Protein AF-A0A4C1ZPF0-F1 (afdb_monomer)

Sequence (112 aa):
MRLGPTSDDRPRDKNHHQLEKVSIALEEIDTPALNKIPNDIESTNDIDNAIGTLTSHITKVVKNCSRKVPVNSDHPKLPASVRKLMRAMQPYAAQAISTPANRSHARASNVK

Solvent-accessible surface area (backbone atoms only — not comparable to full-atom values): 7189 Å² total; per-residue (Å²): 136,83,85,71,83,81,74,79,81,64,79,73,59,68,62,60,63,51,51,51,51,43,50,54,54,48,65,77,62,66,59,80,65,64,72,72,45,70,95,70,78,90,47,72,66,47,50,54,52,37,51,53,49,52,51,54,50,50,52,50,50,50,63,71,63,60,72,90,73,63,94,72,64,81,64,78,76,70,54,70,67,58,52,50,48,52,63,66,44,47,62,56,52,53,51,72,68,59,43,81,79,52,56,57,59,66,58,65,75,72,74,128

Nearest PDB structures (foldseek):
  8t1l-assembly1_H  TM=2.541E-01  e=9.219E+00  Mus musculus

Foldseek 3Di:
DDDDDPPPVPPPPPVVVLVVQLVVQCVVLPPDQLVPQDPDDDDPVSVVVNCVSVVVSVVSNCVSNPDDDPPDDPPPDPPPVVVVVVVVCVVVVVVVCPDVVVVVVVVVVPDD

pLDDT: mean 73.46, std 15.22, range [42.09, 96.88]

Mean predicted aligned error: 17.71 Å

Radius of gyration: 27.35 Å; Cα contacts (8 Å, |Δi|>4): 25; chains: 1; bounding box: 56×68×58 Å

Structure (mmCIF, N/CA/C/O backbone):
data_AF-A0A4C1ZPF0-F1
#
_entry.id   AF-A0A4C1ZPF0-F1
#
loop_
_atom_site.group_PDB
_atom_site.id
_atom_site.type_symbol
_atom_site.label_atom_id
_atom_site.label_alt_id
_atom_site.label_comp_id
_atom_site.label_asym_id
_atom_site.label_entity_id
_atom_site.label_seq_id
_atom_site.pdbx_PDB_ins_code
_atom_site.Cartn_x
_atom_site.Cartn_y
_atom_site.Cartn_z
_atom_site.occupancy
_atom_site.B_iso_or_equiv
_atom_site.auth_seq_id
_atom_site.auth_comp_id
_atom_site.auth_asym_id
_atom_site.auth_atom_id
_atom_site.pdbx_PDB_model_num
ATOM 1 N N . MET A 1 1 ? -41.967 25.537 34.498 1.00 42.09 1 MET A N 1
ATOM 2 C CA . MET A 1 1 ? -41.499 24.191 34.100 1.00 42.09 1 MET A CA 1
ATOM 3 C C . MET A 1 1 ? -40.173 24.381 33.376 1.00 42.09 1 MET A C 1
ATOM 5 O O . MET A 1 1 ? -40.156 25.074 32.369 1.00 42.09 1 MET A O 1
ATOM 9 N N . ARG A 1 2 ? -39.052 23.927 33.950 1.00 43.16 2 ARG A N 1
ATOM 10 C CA . ARG A 1 2 ? -37.701 24.181 33.422 1.00 43.16 2 ARG A CA 1
ATOM 11 C C . ARG A 1 2 ? -37.281 22.967 32.596 1.00 43.16 2 ARG A C 1
ATOM 13 O O . ARG A 1 2 ? -37.090 21.895 33.159 1.00 43.16 2 ARG A O 1
ATOM 20 N N . LEU A 1 3 ? -37.209 23.131 31.278 1.00 51.66 3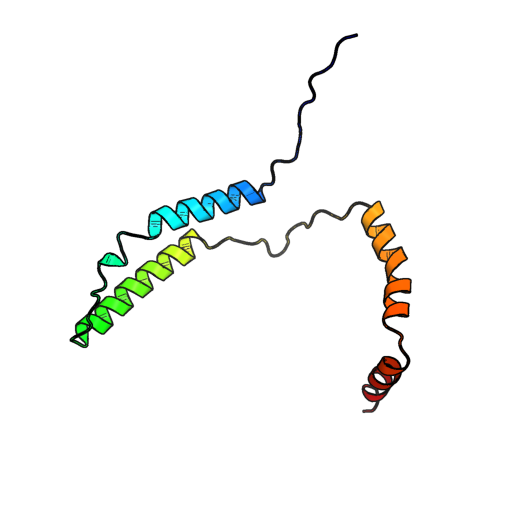 LEU A N 1
ATOM 21 C CA . LEU A 1 3 ? -36.686 22.113 30.369 1.00 51.66 3 LEU A CA 1
ATOM 22 C C . LEU A 1 3 ? -35.181 21.977 30.634 1.00 51.66 3 LEU A C 1
ATOM 24 O O . LEU A 1 3 ? -34.430 22.941 30.481 1.00 51.66 3 LEU A O 1
ATOM 28 N N . GLY A 1 4 ? -34.771 20.812 31.135 1.00 46.94 4 GLY A N 1
ATOM 29 C CA . GLY A 1 4 ? -33.363 20.472 31.322 1.00 46.94 4 GLY A CA 1
ATOM 30 C C . GLY A 1 4 ? -32.670 20.269 29.970 1.00 46.94 4 GLY A C 1
ATOM 31 O O . GLY A 1 4 ? -33.336 19.913 28.996 1.00 46.94 4 GLY A O 1
ATOM 32 N N . PRO A 1 5 ? -31.350 20.500 29.888 1.00 53.56 5 PRO A N 1
ATOM 33 C CA . PRO A 1 5 ? -30.613 20.325 28.648 1.00 53.56 5 PRO A CA 1
ATOM 34 C C . PRO A 1 5 ? -30.640 18.844 28.264 1.00 53.56 5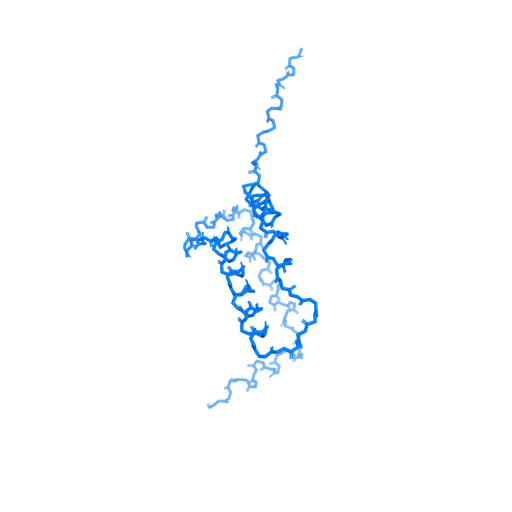 PRO A C 1
ATOM 36 O O . PRO A 1 5 ? -30.207 17.987 29.035 1.00 53.56 5 PRO A O 1
ATOM 39 N N . THR A 1 6 ? -31.148 18.536 27.071 1.00 54.28 6 THR A N 1
ATOM 40 C CA . THR A 1 6 ? -30.955 17.229 26.442 1.00 54.28 6 THR A CA 1
ATOM 41 C C . THR A 1 6 ? -29.484 17.143 26.061 1.00 54.28 6 THR A C 1
ATOM 43 O O . THR A 1 6 ? -29.098 17.500 24.949 1.00 54.28 6 THR A O 1
ATOM 46 N N . SER A 1 7 ? -28.645 16.767 27.027 1.00 49.72 7 SER A N 1
ATOM 47 C CA . SER A 1 7 ? -27.285 16.333 26.749 1.00 49.72 7 SER A CA 1
ATOM 48 C C . SER A 1 7 ? -27.421 15.131 25.829 1.00 49.72 7 SER A C 1
ATOM 50 O O . SER A 1 7 ? -27.796 14.046 26.270 1.00 49.72 7 SER A O 1
ATOM 52 N N . ASP A 1 8 ? -27.227 15.373 24.535 1.00 50.69 8 ASP A N 1
ATOM 53 C CA . ASP A 1 8 ? -27.141 14.359 23.495 1.00 50.69 8 ASP A CA 1
ATOM 54 C C . ASP A 1 8 ? -25.850 13.575 23.752 1.00 50.69 8 ASP A C 1
ATOM 56 O O . ASP A 1 8 ? -24.822 13.773 23.110 1.00 50.69 8 ASP A O 1
ATOM 60 N N . ASP A 1 9 ? -25.887 12.725 24.779 1.00 54.19 9 ASP A N 1
ATOM 61 C CA . ASP A 1 9 ? -24.828 11.796 25.168 1.00 54.19 9 ASP A CA 1
ATOM 62 C C . ASP A 1 9 ? -24.867 10.578 24.234 1.00 54.19 9 ASP A C 1
ATOM 64 O O . ASP A 1 9 ? -24.857 9.413 24.640 1.00 54.19 9 ASP A O 1
ATOM 68 N N . ARG A 1 10 ? -25.014 10.853 22.932 1.00 55.41 10 ARG A N 1
ATOM 69 C CA . ARG A 1 10 ? -24.938 9.834 21.900 1.00 55.41 10 ARG A CA 1
ATOM 70 C C . ARG A 1 10 ? -23.490 9.359 21.872 1.00 55.41 10 ARG A C 1
ATOM 72 O O . ARG A 1 10 ? -22.593 10.188 21.689 1.00 55.41 10 ARG A O 1
ATOM 79 N N . PRO A 1 11 ? -23.231 8.049 22.030 1.00 53.50 11 PRO A N 1
ATOM 80 C CA . PRO A 1 11 ? -21.882 7.524 21.945 1.00 53.50 11 PRO A CA 1
ATOM 81 C C . PRO A 1 11 ? -21.350 7.899 20.570 1.00 53.50 11 PRO A C 1
ATOM 83 O O . PRO A 1 11 ? -21.849 7.418 19.555 1.00 53.50 11 PRO A O 1
ATOM 86 N N . ARG A 1 12 ? -20.380 8.813 20.526 1.00 55.06 12 ARG A N 1
ATOM 87 C CA . ARG A 1 12 ? -19.739 9.193 19.273 1.00 55.06 12 ARG A CA 1
ATOM 88 C C . ARG A 1 12 ? -19.117 7.915 18.722 1.00 55.06 12 ARG A C 1
ATOM 90 O O . ARG A 1 12 ? -18.218 7.353 19.353 1.00 55.06 12 ARG A O 1
ATOM 97 N N . ASP A 1 13 ? -19.651 7.423 17.607 1.00 53.09 13 ASP A N 1
ATOM 98 C CA . ASP A 1 13 ? -19.200 6.195 16.966 1.00 53.09 13 ASP A CA 1
ATOM 99 C C . ASP A 1 13 ? -17.701 6.326 16.688 1.00 53.09 13 ASP A C 1
ATOM 101 O O . ASP A 1 13 ? -17.262 7.018 15.767 1.00 53.09 13 ASP A O 1
ATOM 105 N N . LYS A 1 14 ? -16.888 5.674 17.525 1.00 55.56 14 LYS A N 1
ATOM 106 C CA . LYS A 1 14 ? -15.414 5.685 17.460 1.00 55.56 14 LYS A CA 1
ATOM 107 C C . LYS A 1 14 ? -14.922 5.228 16.077 1.00 55.56 14 LYS A C 1
ATOM 109 O O . LYS A 1 14 ? -13.818 5.547 15.650 1.00 55.56 14 LYS A O 1
ATOM 114 N N . ASN A 1 15 ? -15.787 4.496 15.391 1.00 59.06 15 ASN A N 1
ATOM 115 C CA . ASN A 1 15 ? -15.726 3.964 14.045 1.00 59.06 15 ASN A CA 1
ATOM 116 C C . ASN A 1 15 ? -15.664 5.098 13.008 1.00 59.06 15 ASN A C 1
ATOM 118 O O . ASN A 1 15 ? -14.750 5.090 12.193 1.00 59.06 15 ASN A O 1
ATOM 122 N N . HIS A 1 16 ? -16.550 6.101 13.077 1.00 60.12 16 HIS A N 1
ATOM 123 C CA . HIS A 1 16 ? -16.577 7.214 12.116 1.00 60.12 16 HIS A CA 1
ATOM 124 C C . HIS A 1 16 ? -15.272 8.014 12.151 1.00 60.12 16 HIS A C 1
ATOM 126 O O . HIS A 1 16 ? -14.639 8.235 11.126 1.00 60.12 16 HIS A O 1
ATOM 132 N N . HIS A 1 17 ? -14.807 8.358 13.354 1.00 66.31 17 HIS A N 1
ATOM 133 C CA . HIS A 1 17 ? -13.582 9.139 13.527 1.00 66.31 17 HIS A CA 1
ATOM 134 C C . HIS A 1 17 ? -12.308 8.375 13.123 1.00 66.31 17 HIS A C 1
ATOM 136 O O . HIS A 1 17 ? -11.323 8.984 12.714 1.00 66.31 17 HIS A O 1
ATOM 142 N N . GLN A 1 18 ? -12.289 7.042 13.242 1.00 70.88 18 GLN A N 1
ATOM 143 C CA . GLN A 1 18 ? -11.159 6.249 12.747 1.00 70.88 18 GLN A CA 1
ATOM 144 C C . GLN A 1 18 ? -11.183 6.064 11.230 1.00 70.88 18 GLN A C 1
ATOM 146 O O . GLN A 1 18 ? -10.118 6.063 10.624 1.00 70.88 18 GLN A O 1
ATOM 151 N N . LEU A 1 19 ? -12.363 5.944 10.619 1.00 76.69 19 LEU A N 1
ATOM 152 C CA . LEU A 1 19 ? -12.498 5.877 9.163 1.00 76.69 19 LEU A CA 1
ATOM 153 C C . LEU A 1 19 ? -12.108 7.208 8.505 1.00 76.69 19 LEU A C 1
ATOM 155 O O . LEU A 1 19 ? -11.365 7.205 7.534 1.00 76.69 19 LEU A O 1
ATOM 159 N N . GLU A 1 20 ? -12.499 8.336 9.095 1.00 79.25 20 GLU A N 1
ATOM 160 C CA . GLU A 1 20 ? -12.107 9.681 8.650 1.00 79.25 20 GLU A CA 1
ATOM 161 C C . GLU A 1 20 ? -10.581 9.877 8.652 1.00 79.25 20 GLU A C 1
ATOM 163 O O . GLU A 1 20 ? -10.018 10.405 7.698 1.00 79.25 20 GLU A O 1
ATOM 168 N N . LYS A 1 21 ? -9.878 9.357 9.668 1.00 76.50 21 LYS A N 1
ATOM 169 C CA . LYS A 1 21 ? -8.404 9.367 9.707 1.00 76.50 21 LYS A CA 1
ATOM 170 C C . LYS A 1 21 ? -7.768 8.516 8.616 1.00 76.50 21 LYS A C 1
ATOM 172 O O . LYS A 1 21 ? -6.722 8.895 8.105 1.00 76.50 21 LYS A O 1
ATOM 177 N N . VAL A 1 22 ? -8.372 7.375 8.280 1.00 72.00 22 VAL A N 1
ATOM 178 C CA . VAL A 1 22 ? -7.898 6.525 7.179 1.00 72.00 22 VAL A CA 1
ATOM 179 C C . VAL A 1 22 ? -8.099 7.233 5.840 1.00 72.00 22 VAL A C 1
ATOM 181 O O . VAL A 1 22 ? -7.186 7.197 5.024 1.00 72.00 22 VAL A O 1
ATOM 184 N N . SER A 1 23 ? -9.224 7.928 5.637 1.00 73.00 23 SER A N 1
ATOM 185 C CA . SER A 1 23 ? -9.470 8.715 4.422 1.00 73.00 23 SER A CA 1
ATOM 186 C C . SER A 1 23 ? -8.508 9.894 4.271 1.00 73.00 23 SER A C 1
ATOM 188 O O . SER A 1 23 ? -7.917 10.035 3.210 1.00 73.00 23 SER A O 1
ATOM 190 N N . ILE A 1 24 ? -8.290 10.693 5.325 1.00 77.00 24 ILE A N 1
ATOM 191 C CA . ILE A 1 24 ? -7.339 11.823 5.294 1.00 77.00 24 ILE A CA 1
ATOM 192 C C . ILE A 1 24 ? -5.918 11.319 5.042 1.00 77.00 24 ILE A C 1
ATOM 194 O O . ILE A 1 24 ? -5.194 11.872 4.218 1.00 77.00 24 ILE A O 1
ATOM 198 N N . ALA A 1 25 ? -5.526 10.242 5.732 1.00 71.00 25 ALA A N 1
ATOM 199 C CA . ALA A 1 25 ? -4.232 9.629 5.501 1.00 71.00 25 ALA A CA 1
ATOM 200 C C . ALA A 1 25 ? -4.105 9.177 4.047 1.00 71.00 25 ALA A C 1
ATOM 202 O O . ALA A 1 25 ? -3.055 9.422 3.481 1.00 71.00 25 ALA A O 1
ATOM 203 N N . LEU A 1 26 ? -5.142 8.570 3.450 1.00 70.25 26 LEU A N 1
ATOM 204 C CA . LEU A 1 26 ? -5.148 8.113 2.056 1.00 70.25 26 LEU A CA 1
ATOM 205 C C . LEU A 1 26 ? -5.067 9.275 1.049 1.00 70.25 26 LEU A C 1
ATOM 207 O O . LEU A 1 26 ? -4.303 9.196 0.092 1.00 70.25 26 LEU A O 1
ATOM 211 N N . GLU A 1 27 ? -5.775 10.373 1.301 1.00 71.00 27 GLU A N 1
ATOM 212 C CA . GLU A 1 27 ? -5.739 11.585 0.472 1.00 71.00 27 GLU A CA 1
ATOM 213 C C . GLU A 1 27 ? -4.339 12.229 0.453 1.00 71.00 27 GLU A C 1
ATOM 215 O O . GLU A 1 27 ? -3.854 12.651 -0.596 1.00 71.00 27 GLU A O 1
ATOM 220 N N . GLU A 1 28 ? -3.627 12.219 1.586 1.00 67.44 28 GLU A N 1
ATOM 221 C CA . GLU A 1 28 ? -2.262 12.755 1.703 1.00 67.44 28 GLU A CA 1
ATOM 222 C C . GLU A 1 28 ? -1.205 11.906 0.956 1.00 67.44 28 GLU A C 1
ATOM 224 O O . GLU A 1 28 ? -0.128 12.399 0.606 1.00 67.44 28 GLU A O 1
ATOM 229 N N . ILE A 1 29 ? -1.481 10.623 0.687 1.00 67.25 29 ILE A N 1
ATOM 230 C CA . ILE A 1 29 ? -0.549 9.718 -0.017 1.00 67.25 29 ILE A CA 1
ATOM 231 C C . ILE A 1 29 ? -0.774 9.658 -1.529 1.00 67.25 29 ILE A C 1
ATOM 233 O O . ILE A 1 29 ? 0.158 9.249 -2.227 1.00 67.25 29 ILE A O 1
ATOM 237 N N . ASP A 1 30 ? -1.945 10.049 -2.036 1.00 64.69 30 ASP A N 1
ATOM 238 C CA . ASP A 1 30 ? -2.442 9.531 -3.318 1.00 64.69 30 ASP A CA 1
ATOM 239 C C . ASP A 1 30 ? -1.832 10.153 -4.583 1.00 64.69 30 ASP A C 1
ATOM 241 O O . ASP A 1 30 ? -1.969 9.588 -5.661 1.00 64.69 30 ASP A O 1
ATOM 245 N N . THR A 1 31 ? -1.129 11.288 -4.520 1.00 64.56 31 THR A N 1
ATOM 246 C CA . THR A 1 31 ? -0.898 12.060 -5.763 1.00 64.56 31 THR A CA 1
ATOM 247 C C . THR A 1 31 ? 0.547 12.359 -6.179 1.00 64.56 31 THR A C 1
ATOM 249 O O . THR A 1 31 ? 0.828 12.230 -7.367 1.00 64.56 31 THR A O 1
ATOM 252 N N . PRO A 1 32 ? 1.538 12.685 -5.327 1.00 69.94 32 PRO A N 1
ATOM 253 C CA . PRO A 1 32 ? 2.844 13.097 -5.864 1.00 69.94 32 PRO A CA 1
ATOM 254 C C . PRO A 1 32 ? 3.790 11.937 -6.226 1.00 69.94 32 PRO A C 1
ATOM 256 O O . PRO A 1 32 ? 4.730 12.131 -6.997 1.00 69.94 32 PRO A O 1
ATOM 259 N N . ALA A 1 33 ? 3.601 10.741 -5.660 1.00 72.81 33 ALA A N 1
ATOM 260 C CA . ALA A 1 33 ? 4.560 9.642 -5.814 1.00 72.81 33 ALA A CA 1
ATOM 261 C C . ALA A 1 33 ? 4.338 8.813 -7.089 1.00 72.81 33 ALA A C 1
ATOM 263 O O . ALA A 1 33 ? 5.312 8.444 -7.741 1.00 72.81 33 ALA A O 1
ATOM 264 N N . LEU A 1 34 ? 3.078 8.552 -7.453 1.00 84.94 34 LEU A N 1
ATOM 265 C CA . LEU A 1 34 ? 2.731 7.750 -8.632 1.00 84.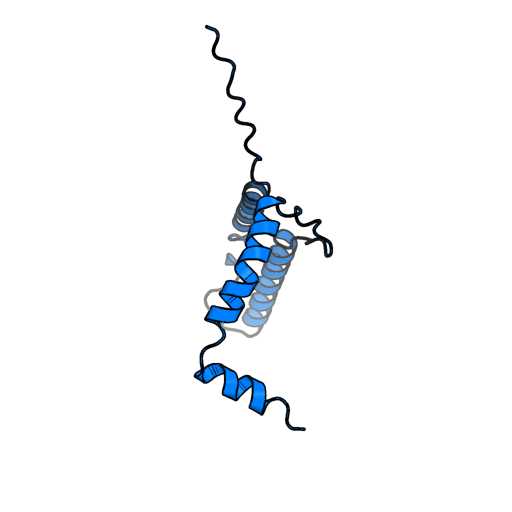94 34 LEU A CA 1
ATOM 266 C C . LEU A 1 34 ? 2.896 8.525 -9.945 1.00 84.94 34 LEU A C 1
ATOM 268 O O . LEU A 1 34 ? 3.192 7.913 -10.962 1.00 84.94 34 LEU A O 1
ATOM 272 N N . ASN A 1 35 ? 2.851 9.862 -9.910 1.00 86.06 35 ASN A N 1
ATOM 273 C CA . ASN A 1 35 ? 3.122 10.721 -11.074 1.00 86.06 35 ASN A CA 1
ATOM 274 C C . ASN A 1 35 ? 4.554 10.591 -11.632 1.00 86.06 35 ASN A C 1
ATOM 276 O O . ASN A 1 35 ? 4.860 11.151 -12.680 1.00 86.06 35 ASN A O 1
ATOM 280 N N . LYS A 1 36 ? 5.451 9.900 -10.918 1.00 85.88 36 LYS A N 1
ATOM 281 C CA . LYS A 1 36 ? 6.813 9.593 -11.379 1.00 85.88 36 LYS A CA 1
ATOM 282 C C . LYS A 1 36 ? 6.881 8.341 -12.256 1.00 85.88 36 LYS A C 1
ATOM 284 O O . LYS A 1 36 ? 7.936 8.074 -12.825 1.00 85.88 36 LYS A O 1
ATOM 289 N N . ILE A 1 37 ? 5.796 7.570 -12.330 1.00 91.38 37 ILE A N 1
ATOM 290 C CA . ILE A 1 37 ? 5.679 6.428 -13.231 1.00 91.38 37 ILE A CA 1
ATOM 291 C C . ILE A 1 37 ? 5.323 6.985 -14.617 1.00 91.38 37 ILE A C 1
ATOM 293 O O . ILE A 1 37 ? 4.312 7.680 -14.736 1.00 91.38 37 ILE A O 1
ATOM 297 N N . PRO A 1 38 ? 6.148 6.742 -15.650 1.00 89.12 38 PRO A N 1
ATOM 298 C CA . PRO A 1 38 ? 5.845 7.199 -16.999 1.00 89.12 38 PRO A CA 1
ATOM 299 C C . PRO A 1 38 ? 4.634 6.444 -17.563 1.00 89.12 38 PRO A C 1
ATOM 301 O O . PRO A 1 38 ? 4.405 5.280 -17.233 1.00 89.12 38 PRO A O 1
ATOM 304 N N . ASN A 1 39 ? 3.858 7.114 -18.417 1.00 89.94 39 ASN A N 1
ATOM 305 C CA . ASN A 1 39 ? 2.697 6.500 -19.073 1.00 89.94 39 ASN A CA 1
ATOM 306 C C . ASN A 1 39 ? 3.112 5.453 -20.116 1.00 89.94 39 ASN A C 1
ATOM 308 O O . ASN A 1 39 ? 2.403 4.468 -20.308 1.00 89.94 39 ASN A O 1
ATOM 312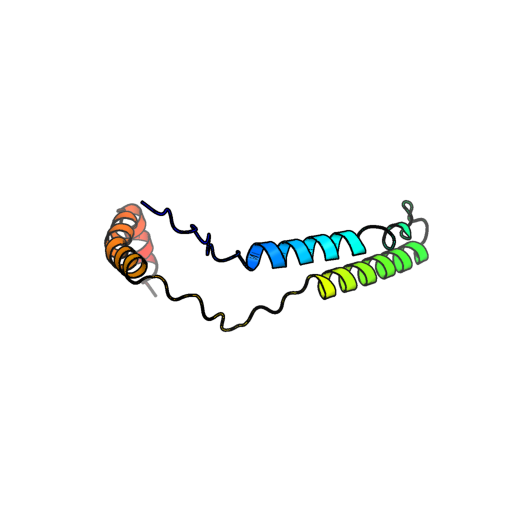 N N . ASP A 1 40 ? 4.264 5.668 -20.750 1.00 95.31 40 ASP A N 1
ATOM 313 C CA . ASP A 1 40 ? 4.840 4.773 -21.743 1.00 95.31 40 ASP A CA 1
ATOM 314 C C . ASP A 1 40 ? 6.058 4.058 -21.145 1.00 95.31 40 ASP A C 1
ATOM 316 O O . ASP A 1 40 ? 6.885 4.665 -20.460 1.00 95.31 40 ASP A O 1
ATOM 320 N N . ILE A 1 41 ? 6.152 2.750 -21.383 1.00 95.19 41 ILE A N 1
ATOM 321 C CA . ILE A 1 41 ? 7.242 1.892 -20.908 1.00 95.19 41 ILE A CA 1
ATOM 322 C C . ILE A 1 41 ? 8.026 1.436 -22.134 1.00 95.19 41 ILE A C 1
ATOM 324 O O . ILE A 1 41 ? 7.579 0.558 -22.873 1.00 95.19 41 ILE A O 1
ATOM 328 N N . GLU A 1 42 ? 9.185 2.046 -22.357 1.00 96.38 42 GLU A N 1
ATOM 329 C CA . GLU A 1 42 ? 9.999 1.806 -23.553 1.00 96.38 42 GLU A CA 1
ATOM 330 C C . GLU A 1 42 ? 11.196 0.890 -23.274 1.00 96.38 42 GLU A C 1
ATOM 332 O O . GLU A 1 42 ? 11.720 0.247 -24.186 1.00 96.38 42 GLU A O 1
ATOM 337 N N . SER A 1 43 ? 11.627 0.795 -22.013 1.00 96.88 43 SER A N 1
ATOM 338 C CA . SER A 1 43 ? 12.799 0.021 -21.616 1.00 96.88 43 SER A CA 1
ATOM 339 C C . SER A 1 43 ? 12.563 -0.859 -20.389 1.00 96.88 43 SER A C 1
ATOM 341 O O . SER A 1 43 ? 11.656 -0.649 -19.584 1.00 96.88 43 SER A O 1
ATOM 343 N N . THR A 1 44 ? 13.444 -1.842 -20.196 1.00 96.19 44 THR A N 1
ATOM 344 C CA . THR A 1 44 ? 13.461 -2.662 -18.975 1.00 96.19 44 THR A CA 1
ATOM 345 C C . THR A 1 44 ? 13.793 -1.841 -17.731 1.00 96.19 44 THR A C 1
ATOM 347 O O . THR A 1 44 ? 13.289 -2.139 -16.655 1.00 96.19 44 THR A O 1
ATOM 350 N N . ASN A 1 45 ? 14.574 -0.767 -17.874 1.00 94.06 45 ASN A N 1
ATOM 351 C CA . ASN A 1 45 ? 14.850 0.155 -16.775 1.00 94.06 45 ASN A CA 1
ATOM 352 C C . ASN A 1 45 ? 13.580 0.898 -16.322 1.00 94.06 45 ASN A C 1
ATOM 354 O O . ASN A 1 45 ? 13.396 1.136 -15.129 1.00 94.06 45 ASN A O 1
ATOM 358 N N . ASP A 1 46 ? 12.680 1.223 -17.253 1.00 95.06 46 ASP A N 1
ATOM 359 C CA . ASP A 1 46 ? 11.397 1.851 -16.920 1.00 95.06 46 ASP A CA 1
ATOM 360 C C . ASP A 1 46 ? 10.485 0.879 -16.170 1.00 95.06 46 ASP A C 1
ATOM 362 O O . ASP A 1 46 ? 9.814 1.284 -15.220 1.00 95.06 46 ASP A O 1
ATOM 366 N N . ILE A 1 47 ? 10.523 -0.412 -16.527 1.00 94.69 47 ILE A N 1
ATOM 367 C CA . ILE A 1 47 ? 9.838 -1.482 -15.784 1.00 94.69 47 ILE A CA 1
ATOM 368 C C . ILE A 1 47 ? 10.358 -1.537 -14.344 1.00 94.69 47 ILE A C 1
ATOM 370 O O . ILE A 1 47 ? 9.567 -1.456 -13.403 1.00 94.69 47 ILE A O 1
ATOM 374 N N . ASP A 1 48 ? 11.676 -1.632 -14.161 1.00 96.31 48 ASP A N 1
ATOM 375 C CA . ASP A 1 48 ? 12.293 -1.729 -12.834 1.00 96.31 48 ASP A CA 1
ATOM 376 C C . ASP A 1 48 ? 11.970 -0.499 -11.971 1.00 96.31 48 ASP A C 1
ATOM 378 O O . ASP A 1 48 ? 11.599 -0.617 -10.797 1.00 96.31 48 ASP A O 1
ATOM 382 N N . ASN A 1 49 ? 12.032 0.695 -12.563 1.00 93.38 49 ASN A N 1
ATOM 383 C CA . ASN A 1 49 ? 11.717 1.944 -11.880 1.00 93.38 49 ASN A CA 1
ATOM 384 C C . ASN A 1 49 ? 10.222 2.064 -11.523 1.00 93.38 49 ASN A C 1
ATOM 386 O O . ASN A 1 49 ? 9.878 2.500 -10.417 1.00 93.38 49 ASN A O 1
ATOM 390 N N . ALA A 1 50 ? 9.322 1.646 -12.418 1.00 94.69 50 ALA A N 1
ATOM 391 C CA . ALA A 1 50 ? 7.881 1.634 -12.173 1.00 94.69 50 ALA A CA 1
ATOM 392 C C . ALA A 1 50 ? 7.511 0.651 -11.053 1.00 94.69 50 ALA A C 1
ATOM 394 O O . ALA A 1 50 ? 6.771 1.015 -10.134 1.00 94.69 50 ALA A O 1
ATOM 395 N N . ILE A 1 51 ? 8.083 -0.558 -11.067 1.00 95.75 51 ILE A N 1
ATOM 396 C CA . ILE A 1 51 ? 7.905 -1.558 -10.005 1.00 95.75 51 ILE A CA 1
ATOM 397 C C . ILE A 1 51 ? 8.408 -1.009 -8.670 1.00 95.75 51 ILE A C 1
ATOM 399 O O . ILE A 1 51 ? 7.697 -1.103 -7.665 1.00 95.75 51 ILE A O 1
ATOM 403 N N . GLY A 1 52 ? 9.599 -0.405 -8.642 1.00 94.12 52 GLY A N 1
ATOM 404 C CA . GLY A 1 52 ? 10.159 0.192 -7.429 1.00 94.12 52 GLY A CA 1
ATOM 405 C C . GLY A 1 52 ? 9.271 1.303 -6.864 1.00 94.12 52 GLY A C 1
ATOM 406 O O . GLY A 1 52 ? 8.963 1.317 -5.667 1.00 94.12 52 GLY A O 1
ATOM 407 N N . THR A 1 53 ? 8.793 2.194 -7.734 1.00 93.75 53 THR A N 1
ATOM 408 C CA . THR A 1 53 ? 7.910 3.310 -7.365 1.00 93.75 53 THR A CA 1
ATOM 409 C C . THR A 1 53 ? 6.574 2.811 -6.815 1.00 93.75 53 THR A C 1
ATOM 411 O O . THR A 1 53 ? 6.164 3.223 -5.725 1.00 93.75 53 THR A O 1
ATOM 414 N N . LEU A 1 54 ? 5.928 1.870 -7.509 1.00 92.75 54 LEU A N 1
ATOM 415 C CA . LEU A 1 54 ? 4.655 1.288 -7.086 1.00 92.75 54 LEU A CA 1
ATOM 416 C C . LEU A 1 54 ? 4.793 0.524 -5.763 1.00 92.75 54 LEU A C 1
ATOM 418 O O . LEU A 1 54 ? 3.988 0.707 -4.850 1.00 92.75 54 LEU A O 1
ATOM 422 N N . THR A 1 55 ? 5.846 -0.282 -5.619 1.00 94.12 55 THR A N 1
ATOM 423 C CA . THR A 1 55 ? 6.104 -1.069 -4.403 1.00 94.12 55 THR A CA 1
ATOM 424 C C . THR A 1 55 ? 6.315 -0.170 -3.188 1.00 94.12 55 THR A C 1
ATOM 426 O O . THR A 1 55 ? 5.748 -0.416 -2.119 1.00 94.12 55 THR A O 1
ATOM 429 N N . SER A 1 56 ? 7.095 0.902 -3.342 1.00 90.50 56 SER A N 1
ATOM 430 C CA . SER A 1 56 ? 7.325 1.887 -2.282 1.00 90.50 56 SER A CA 1
ATOM 431 C C . SER A 1 56 ? 6.023 2.573 -1.862 1.00 90.50 56 SER A C 1
ATOM 433 O O . SER A 1 56 ? 5.720 2.672 -0.668 1.00 90.50 56 SER A O 1
ATOM 435 N N . HIS A 1 57 ? 5.206 2.974 -2.840 1.00 89.25 57 HIS A N 1
ATOM 436 C CA . HIS A 1 57 ? 3.912 3.595 -2.584 1.00 89.25 57 HIS A CA 1
ATOM 437 C C . HIS A 1 57 ? 2.957 2.646 -1.843 1.00 89.25 57 HIS A C 1
ATOM 439 O O . HIS A 1 57 ? 2.477 3.000 -0.766 1.00 89.25 57 HIS A O 1
ATOM 445 N N . ILE A 1 58 ? 2.759 1.415 -2.331 1.00 88.62 58 ILE A N 1
ATOM 446 C CA . ILE A 1 58 ? 1.908 0.406 -1.673 1.00 88.62 58 ILE A CA 1
ATOM 447 C C . ILE A 1 58 ? 2.391 0.139 -0.247 1.00 88.62 58 ILE A C 1
ATOM 4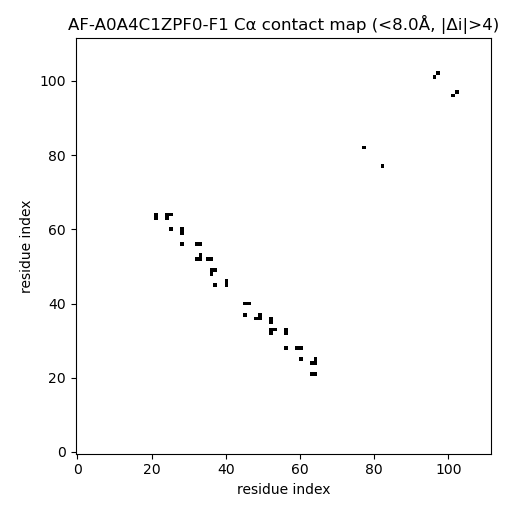49 O O . ILE A 1 58 ? 1.585 0.104 0.680 1.00 88.62 58 ILE A O 1
ATOM 453 N N . THR A 1 59 ? 3.702 0.012 -0.036 1.00 90.12 59 THR A N 1
ATOM 454 C CA . THR A 1 59 ? 4.271 -0.193 1.305 1.00 90.12 59 THR A CA 1
ATOM 455 C C . THR A 1 59 ? 3.895 0.950 2.250 1.00 90.12 59 THR A C 1
ATOM 457 O O . THR A 1 59 ? 3.527 0.711 3.403 1.00 90.12 59 THR A O 1
ATOM 460 N N . LYS A 1 60 ? 3.938 2.198 1.768 1.00 86.31 60 LYS A N 1
ATOM 461 C CA . LYS A 1 60 ? 3.544 3.382 2.540 1.00 86.31 60 LYS A CA 1
ATOM 462 C C . LYS A 1 60 ? 2.042 3.392 2.840 1.00 86.31 60 LYS A C 1
ATOM 464 O O . LYS A 1 60 ? 1.673 3.605 3.995 1.00 86.31 60 LYS A O 1
ATOM 469 N N . VAL A 1 61 ? 1.197 3.112 1.845 1.00 84.25 61 VAL A N 1
ATOM 470 C CA . VAL A 1 61 ? -0.267 3.017 2.000 1.00 84.25 61 VAL A CA 1
ATOM 471 C C . VAL A 1 61 ? -0.623 1.943 3.022 1.00 84.25 61 VAL A C 1
ATOM 473 O O . VAL A 1 61 ? -1.291 2.227 4.012 1.00 84.25 61 VAL A O 1
ATOM 476 N N . VAL A 1 62 ? -0.102 0.727 2.856 1.00 86.62 62 VAL A N 1
ATOM 477 C CA . VAL A 1 62 ? -0.342 -0.391 3.776 1.00 86.62 62 VAL A CA 1
ATOM 478 C C . VAL A 1 62 ? 0.108 -0.033 5.187 1.00 86.62 62 VAL A C 1
ATOM 480 O O . VAL A 1 62 ? -0.635 -0.267 6.132 1.00 86.62 62 VAL A O 1
ATOM 483 N N . LYS A 1 63 ? 1.286 0.572 5.364 1.00 85.12 63 LYS A N 1
ATOM 484 C CA . LYS A 1 63 ? 1.772 0.972 6.692 1.00 85.12 63 LYS A CA 1
ATOM 485 C C . LYS A 1 63 ? 0.863 2.006 7.363 1.00 85.12 63 LYS A C 1
ATOM 487 O O . LYS A 1 63 ? 0.610 1.886 8.559 1.00 85.12 63 LYS A O 1
ATOM 492 N N . ASN A 1 64 ? 0.388 2.997 6.612 1.00 82.31 64 ASN A N 1
ATOM 493 C CA . ASN A 1 64 ? -0.439 4.085 7.139 1.00 82.31 64 ASN A CA 1
ATOM 494 C C . ASN A 1 64 ? -1.893 3.656 7.386 1.00 82.31 64 ASN A C 1
ATOM 496 O O . ASN A 1 64 ? -2.512 4.109 8.346 1.00 82.31 64 ASN A O 1
ATOM 500 N N . CYS A 1 65 ? -2.429 2.767 6.550 1.00 78.38 65 CYS A N 1
ATOM 501 C CA . CYS A 1 65 ? -3.804 2.278 6.641 1.00 78.38 65 CYS A CA 1
ATOM 502 C C . CYS A 1 65 ? -3.933 0.988 7.469 1.00 78.38 65 CYS A C 1
ATOM 504 O O . CYS A 1 65 ? -5.048 0.565 7.782 1.00 78.38 65 CYS A O 1
ATOM 506 N N . SER A 1 66 ? -2.822 0.344 7.842 1.00 80.38 66 SER A N 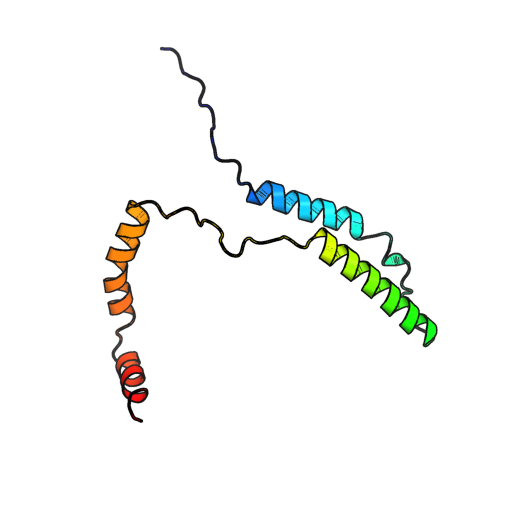1
ATOM 507 C CA . SER A 1 66 ? -2.851 -0.868 8.661 1.00 80.38 66 SER A CA 1
ATOM 508 C C . SER A 1 66 ? -3.332 -0.555 10.074 1.00 80.38 66 SER A C 1
ATOM 510 O O . SER A 1 66 ? -2.742 0.233 10.817 1.00 80.38 66 SER A O 1
ATOM 512 N N . ARG A 1 67 ? -4.415 -1.223 10.468 1.00 76.38 67 ARG A N 1
ATOM 513 C CA . ARG A 1 67 ? -4.992 -1.127 11.804 1.00 76.38 67 ARG A CA 1
ATOM 514 C C . ARG A 1 67 ? -4.670 -2.385 12.596 1.00 76.38 67 ARG A C 1
ATOM 516 O O . ARG A 1 67 ? -5.006 -3.493 12.188 1.00 76.38 67 ARG A O 1
ATOM 523 N N . LYS A 1 68 ? -4.103 -2.209 13.791 1.00 74.50 68 LYS A N 1
ATOM 524 C CA . LYS A 1 68 ? -3.991 -3.295 14.771 1.00 74.50 68 LYS A CA 1
ATOM 525 C C . LYS A 1 68 ? -5.383 -3.615 15.317 1.00 74.50 68 LYS A C 1
ATOM 527 O O . LYS A 1 68 ? -5.960 -2.818 16.057 1.00 74.50 68 LYS A O 1
ATOM 532 N N . VAL A 1 69 ? -5.924 -4.764 14.924 1.00 67.88 69 VAL A N 1
ATOM 533 C CA . VAL A 1 69 ? -7.160 -5.313 15.491 1.00 67.88 69 VAL A CA 1
ATOM 534 C C . VAL A 1 69 ? -6.774 -6.177 16.695 1.00 67.88 69 VAL A C 1
ATOM 536 O O . VAL A 1 69 ? -5.967 -7.093 16.532 1.00 67.88 69 VAL A O 1
ATOM 539 N N . PRO A 1 70 ? -7.286 -5.900 17.907 1.00 72.81 70 PRO A N 1
ATOM 540 C CA . PRO A 1 70 ? -7.058 -6.777 19.048 1.00 72.81 70 PRO A CA 1
ATOM 541 C C . PRO A 1 70 ? -7.650 -8.162 18.754 1.00 72.81 70 PRO A C 1
ATOM 543 O O . PRO A 1 70 ? -8.817 -8.258 18.381 1.00 72.81 70 PRO A O 1
ATOM 546 N N . VAL A 1 71 ? -6.863 -9.228 18.938 1.00 71.25 71 VAL A N 1
ATOM 547 C CA . VAL A 1 71 ? -7.324 -10.632 18.819 1.00 71.25 71 VAL A CA 1
ATOM 548 C C . VAL A 1 71 ? -8.473 -10.927 19.788 1.00 71.25 71 VAL A C 1
ATOM 550 O O . VAL A 1 71 ? -9.367 -11.715 19.497 1.00 71.25 71 VAL A O 1
ATOM 553 N N . ASN A 1 72 ? -8.468 -10.249 20.929 1.00 61.25 72 ASN A N 1
ATOM 554 C CA . ASN A 1 72 ? -9.526 -10.213 21.918 1.00 61.25 72 ASN A CA 1
ATOM 555 C C . ASN A 1 72 ? -10.190 -8.835 21.885 1.00 61.25 72 ASN A C 1
ATOM 557 O O . ASN A 1 72 ? -10.035 -8.027 22.799 1.00 61.25 72 ASN A O 1
ATOM 561 N N . SER A 1 73 ? -10.942 -8.520 20.831 1.00 56.41 73 SER A N 1
ATOM 562 C CA . SER A 1 73 ? -11.941 -7.476 21.019 1.00 56.41 73 SER A CA 1
ATOM 563 C C . SER A 1 73 ? -12.877 -7.961 22.119 1.00 56.41 73 SER A C 1
ATOM 565 O O . SER A 1 73 ? -13.568 -8.965 21.939 1.00 56.41 73 SER A O 1
ATOM 567 N N . ASP A 1 74 ? -12.883 -7.261 23.256 1.00 63.44 74 ASP A N 1
ATOM 568 C CA . ASP A 1 74 ? -13.968 -7.308 24.231 1.00 63.44 74 ASP A CA 1
ATOM 569 C C . ASP A 1 74 ? -15.227 -6.843 23.499 1.00 63.44 74 ASP A C 1
ATOM 571 O O . ASP A 1 74 ? -15.625 -5.677 23.553 1.00 63.44 74 ASP A O 1
ATOM 575 N N . HIS A 1 75 ? -15.806 -7.738 22.696 1.00 66.81 75 HIS A N 1
ATOM 576 C CA . HIS A 1 75 ? -17.032 -7.470 21.982 1.00 66.81 75 HIS A CA 1
ATOM 577 C C . HIS A 1 75 ? -18.042 -7.067 23.049 1.00 66.81 75 HIS A C 1
ATOM 579 O O . HIS A 1 75 ? -18.217 -7.814 24.023 1.00 66.81 75 HIS A O 1
ATOM 585 N N . PRO A 1 76 ? -18.690 -5.899 22.908 1.00 68.38 76 PRO A N 1
ATOM 586 C CA . PRO A 1 76 ? -19.709 -5.480 23.847 1.00 68.38 76 PRO A CA 1
ATOM 587 C C . PRO A 1 76 ? -20.694 -6.631 24.027 1.00 68.38 76 PRO A C 1
ATOM 589 O O . PRO A 1 76 ? -21.316 -7.083 23.061 1.00 68.38 76 PRO A O 1
ATOM 592 N N . LYS A 1 77 ? -20.788 -7.167 25.251 1.00 77.44 77 LYS A N 1
ATOM 593 C CA . LYS A 1 77 ? -21.736 -8.242 25.549 1.00 77.44 77 LYS A CA 1
ATOM 594 C C . LYS A 1 77 ? -23.111 -7.742 25.132 1.00 77.44 77 LYS A C 1
ATOM 596 O O . LYS A 1 77 ? -23.580 -6.733 25.655 1.00 77.44 77 LYS A O 1
AT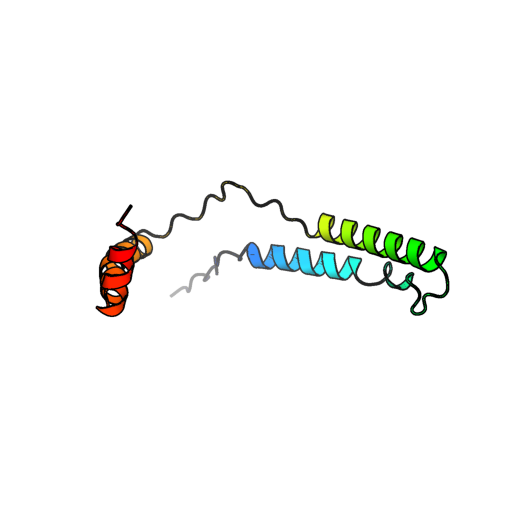OM 601 N N . LEU A 1 78 ? -23.743 -8.455 24.199 1.00 82.25 78 LEU A N 1
ATOM 602 C CA . LEU A 1 78 ? -25.080 -8.108 23.734 1.00 82.25 78 LEU A CA 1
ATOM 603 C C . LEU A 1 78 ? -26.017 -7.925 24.944 1.00 82.25 78 LEU A C 1
ATOM 605 O O . LEU A 1 78 ? -25.964 -8.744 25.882 1.00 82.25 78 LEU A O 1
ATOM 609 N N . PRO A 1 79 ? -26.887 -6.898 24.930 1.00 87.25 79 PRO A N 1
ATOM 610 C CA . PRO A 1 79 ? -27.879 -6.701 25.975 1.00 87.25 79 PRO A CA 1
ATOM 611 C C . PRO A 1 79 ? -28.649 -7.993 26.250 1.00 87.25 79 PRO A C 1
ATOM 613 O O . PRO A 1 79 ? -28.874 -8.815 25.355 1.00 87.25 79 PRO A O 1
ATOM 616 N N . ALA A 1 80 ? -29.048 -8.201 27.505 1.00 86.81 80 ALA A N 1
ATOM 617 C CA . ALA A 1 80 ? -29.726 -9.432 27.913 1.00 86.81 80 ALA A CA 1
ATOM 618 C C . ALA A 1 80 ? -30.986 -9.718 27.071 1.00 86.81 80 ALA A C 1
ATOM 620 O O . ALA A 1 80 ? -31.255 -10.876 26.759 1.00 86.81 80 ALA A O 1
ATOM 621 N N . SER A 1 81 ? -31.699 -8.670 26.643 1.00 86.69 81 SER A N 1
ATOM 622 C CA . SER A 1 81 ? -32.856 -8.744 25.744 1.00 86.69 81 SER A CA 1
ATOM 623 C C . SER A 1 81 ? -32.512 -9.355 24.384 1.00 86.69 81 SER A C 1
ATOM 625 O O . SER A 1 81 ? -33.175 -10.296 23.956 1.00 86.69 81 SER A O 1
ATOM 627 N N . VAL A 1 82 ? -31.437 -8.892 23.743 1.00 87.56 82 VAL A N 1
ATOM 628 C CA . VAL A 1 82 ? -30.979 -9.387 22.435 1.00 87.56 82 VAL A CA 1
ATOM 629 C C . VAL A 1 82 ? -30.529 -10.843 22.538 1.00 87.56 82 VAL A C 1
ATOM 631 O O . VAL A 1 82 ? -30.927 -11.676 21.729 1.00 87.56 82 VAL A O 1
ATOM 634 N N . ARG A 1 83 ? -29.777 -11.200 23.588 1.00 85.19 83 ARG A N 1
ATOM 635 C CA . ARG A 1 83 ? -29.376 -12.601 23.822 1.00 85.19 83 ARG A CA 1
ATOM 636 C C . ARG A 1 83 ? -30.576 -13.512 24.074 1.00 85.19 83 ARG A C 1
ATOM 638 O O . ARG A 1 83 ? -30.589 -14.645 23.598 1.00 85.19 83 ARG A O 1
ATOM 645 N N . LYS A 1 84 ? -31.581 -13.033 24.815 1.00 88.81 84 LYS A N 1
ATOM 646 C CA . LYS A 1 84 ? -32.824 -13.771 25.078 1.00 88.81 84 LYS A CA 1
ATOM 647 C C . LYS A 1 84 ? -33.619 -13.984 23.791 1.00 88.81 84 LYS A C 1
ATOM 649 O O . LYS A 1 84 ? -34.066 -15.100 23.553 1.00 88.81 84 LYS A O 1
ATOM 654 N N . LEU A 1 85 ? -33.720 -12.955 22.950 1.00 88.75 85 LEU A N 1
ATOM 655 C CA . LEU A 1 85 ? -34.354 -13.038 21.637 1.00 88.75 85 LEU A CA 1
ATOM 656 C C . LEU A 1 85 ? -33.646 -14.052 20.734 1.00 88.75 85 LEU A C 1
ATOM 658 O O . LEU A 1 85 ? -34.298 -14.935 20.194 1.00 88.75 85 LEU A O 1
ATOM 662 N N . MET A 1 86 ? -32.314 -13.997 20.639 1.00 86.69 86 MET A N 1
ATOM 663 C CA . MET A 1 86 ? -31.544 -14.964 19.852 1.00 86.69 86 MET A CA 1
ATOM 664 C C . MET A 1 86 ? -31.798 -16.401 20.312 1.00 86.69 86 MET A C 1
ATOM 666 O O . MET A 1 86 ? -32.086 -17.252 19.478 1.00 86.69 86 MET A O 1
ATOM 670 N N . ARG A 1 87 ? -31.764 -16.675 21.626 1.00 84.19 87 ARG A N 1
ATOM 671 C CA . ARG A 1 87 ? -32.078 -18.013 22.165 1.00 84.19 87 ARG A CA 1
ATOM 672 C C . ARG A 1 87 ? -33.513 -18.445 21.869 1.00 84.19 87 ARG A C 1
ATOM 674 O O . ARG A 1 87 ? -33.731 -19.612 21.574 1.00 84.19 87 ARG A O 1
ATOM 681 N N . ALA A 1 88 ? -34.470 -17.522 21.937 1.00 85.81 88 ALA A N 1
ATOM 682 C CA . ALA A 1 88 ? -35.869 -17.801 21.622 1.00 85.81 88 ALA A CA 1
ATOM 683 C C . ALA A 1 88 ? -36.093 -18.057 20.123 1.00 85.81 88 ALA A C 1
ATOM 685 O O . ALA A 1 88 ? -36.989 -18.811 19.763 1.00 85.81 88 ALA A O 1
ATOM 686 N N . MET A 1 89 ? -35.270 -17.463 19.257 1.00 80.06 89 MET A N 1
ATOM 687 C CA . MET A 1 89 ? -35.391 -17.552 17.802 1.00 80.06 89 MET A CA 1
ATOM 688 C C . MET A 1 89 ? -34.636 -18.749 17.200 1.00 80.06 89 MET A C 1
ATOM 690 O O . MET A 1 89 ? -34.999 -19.209 16.122 1.00 80.06 89 MET A O 1
ATOM 694 N N . GLN A 1 90 ? -33.649 -19.313 17.912 1.00 81.06 90 GLN A N 1
ATOM 695 C CA . GLN A 1 90 ? -32.958 -20.560 17.539 1.00 81.06 90 GLN A CA 1
ATOM 696 C C . GLN A 1 90 ? -33.899 -21.725 17.160 1.00 81.06 90 GLN A C 1
ATOM 698 O O . GLN A 1 90 ? -33.703 -22.298 16.089 1.00 81.06 90 GLN A O 1
ATOM 703 N N . PRO A 1 91 ? -34.926 -22.089 17.956 1.00 75.06 91 PRO A N 1
ATOM 704 C CA . PRO A 1 91 ? -35.826 -23.187 17.595 1.00 75.06 91 PRO A CA 1
ATOM 705 C C . PRO A 1 91 ? -36.641 -22.905 16.323 1.00 75.06 91 PRO A C 1
ATOM 707 O O . PRO A 1 91 ? -36.848 -23.814 15.523 1.00 75.06 91 PRO A O 1
ATOM 710 N N . TYR A 1 92 ? -37.044 -21.653 16.087 1.00 72.38 92 TYR A N 1
ATOM 711 C CA . TYR A 1 92 ? -37.752 -21.261 14.862 1.00 72.38 92 TYR A CA 1
ATOM 712 C C . TYR A 1 92 ? -36.839 -21.296 13.636 1.00 72.38 92 TYR A C 1
ATOM 714 O O . TYR A 1 92 ? -37.251 -21.756 12.574 1.00 72.38 92 TYR A O 1
ATOM 722 N N . ALA A 1 93 ? -35.583 -20.870 13.786 1.00 66.88 93 ALA A N 1
ATOM 723 C CA . ALA A 1 93 ? -34.580 -20.993 12.735 1.00 66.88 93 ALA A CA 1
ATOM 724 C C . ALA A 1 93 ? -34.316 -22.468 12.395 1.00 66.88 93 ALA A C 1
ATOM 726 O O . ALA A 1 93 ? -34.336 -22.840 11.227 1.00 66.88 93 ALA A O 1
ATOM 727 N N . ALA A 1 94 ? -34.164 -23.335 13.400 1.00 65.75 94 ALA A N 1
ATOM 728 C CA . ALA A 1 94 ? -33.989 -24.772 13.190 1.00 65.75 94 ALA A CA 1
ATOM 729 C C . ALA A 1 94 ? -35.197 -25.419 12.486 1.00 65.75 94 ALA A C 1
ATOM 731 O O . ALA A 1 94 ? -35.020 -26.295 11.641 1.00 65.75 94 ALA A O 1
ATOM 732 N N . GLN A 1 95 ? -36.417 -24.970 12.790 1.00 65.88 95 GLN A N 1
ATOM 733 C CA . GLN A 1 95 ? -37.635 -25.440 12.129 1.00 65.88 95 GLN A CA 1
ATOM 734 C C . GLN A 1 95 ? -37.739 -24.943 10.680 1.00 65.88 95 GLN A C 1
ATOM 736 O O . GLN A 1 95 ? -38.078 -25.726 9.795 1.00 65.88 95 GLN A O 1
ATOM 741 N N . ALA A 1 96 ? -37.392 -23.681 10.416 1.00 62.66 96 ALA A N 1
ATOM 742 C CA . ALA A 1 96 ? -37.348 -23.118 9.064 1.00 62.66 96 ALA A CA 1
ATOM 743 C C . ALA A 1 96 ? -36.290 -23.810 8.183 1.00 62.66 96 ALA A C 1
ATOM 745 O O . ALA A 1 96 ? -36.493 -23.986 6.983 1.00 62.66 96 ALA A O 1
ATOM 746 N N . ILE A 1 97 ? -35.190 -24.267 8.792 1.00 61.84 97 ILE A N 1
ATOM 747 C CA . ILE A 1 97 ? -34.138 -25.067 8.153 1.00 61.84 97 ILE A CA 1
ATOM 748 C C . ILE A 1 97 ? -34.460 -26.571 8.240 1.00 61.84 97 ILE A C 1
ATOM 750 O O . ILE A 1 97 ? -33.611 -27.388 7.927 1.00 61.84 97 ILE A O 1
ATOM 754 N N . SER A 1 98 ? -35.668 -27.004 8.611 1.00 60.47 98 SER A N 1
ATOM 755 C CA . SER A 1 98 ? -36.073 -28.417 8.538 1.00 60.47 98 SER A CA 1
ATOM 756 C C . SER A 1 98 ? -37.145 -28.595 7.465 1.00 60.47 98 SER A C 1
ATOM 758 O O . SER A 1 98 ? -38.308 -28.869 7.754 1.00 60.47 98 SER A O 1
ATOM 760 N N . THR A 1 99 ? -36.757 -28.425 6.200 1.00 62.19 99 THR A N 1
ATOM 761 C CA . THR A 1 99 ? -37.596 -28.801 5.060 1.00 62.19 99 THR A CA 1
ATOM 762 C C . THR A 1 99 ? -37.338 -30.271 4.704 1.00 62.19 99 THR A C 1
ATOM 764 O O . THR A 1 99 ? -36.231 -30.776 4.881 1.00 62.19 99 THR A O 1
ATOM 767 N N . PRO A 1 100 ? -38.319 -31.025 4.185 1.00 62.97 100 PRO A N 1
ATOM 768 C CA . PRO A 1 100 ? -38.114 -32.435 3.831 1.00 62.97 100 PRO A CA 1
ATOM 769 C C . PRO A 1 100 ? -36.897 -32.674 2.917 1.00 62.97 100 PRO A C 1
ATOM 771 O O . PRO A 1 100 ? -36.219 -33.690 3.052 1.00 62.97 100 PRO A O 1
ATOM 774 N N . ALA A 1 101 ? -36.582 -31.700 2.056 1.00 63.97 101 ALA A N 1
ATOM 775 C CA . ALA A 1 101 ? -35.449 -31.718 1.136 1.00 63.97 101 ALA A CA 1
ATOM 776 C C . ALA A 1 101 ? -34.069 -31.629 1.817 1.00 63.97 101 ALA A C 1
ATOM 778 O O . ALA A 1 101 ? -33.099 -32.129 1.266 1.00 63.97 101 ALA A O 1
ATOM 779 N N . ASN A 1 102 ? -33.948 -31.035 3.010 1.00 60.97 102 ASN A N 1
ATOM 780 C CA . ASN A 1 102 ? -32.660 -30.929 3.710 1.00 60.97 102 ASN A CA 1
ATOM 781 C C . ASN A 1 102 ? -32.416 -32.042 4.747 1.00 60.97 102 ASN A C 1
ATOM 783 O O . ASN A 1 102 ? -31.276 -32.276 5.154 1.00 60.97 102 ASN A O 1
ATOM 787 N N . ARG A 1 103 ? -33.457 -32.812 5.099 1.00 59.06 103 ARG A N 1
ATOM 788 C CA . ARG A 1 103 ? -33.345 -34.022 5.935 1.00 59.06 103 ARG A CA 1
ATOM 789 C C . ARG A 1 103 ? -32.600 -35.168 5.253 1.00 59.06 103 ARG A C 1
ATOM 791 O O . ARG A 1 103 ? -31.956 -35.956 5.942 1.00 59.06 103 ARG A O 1
ATOM 798 N N . SER A 1 104 ? -32.696 -35.282 3.930 1.00 59.81 104 SER A N 1
ATOM 799 C CA . SER A 1 104 ? -31.974 -36.289 3.140 1.00 59.81 104 SER A CA 1
ATOM 800 C C . SER A 1 104 ? -30.467 -36.014 3.119 1.00 59.81 104 SER A C 1
ATOM 802 O O . SER A 1 104 ? -29.677 -36.941 3.285 1.00 59.81 104 SER A O 1
ATOM 804 N N . HIS A 1 105 ? -30.061 -34.744 3.026 1.00 56.81 105 HIS A N 1
ATOM 805 C CA . HIS A 1 105 ? -28.650 -34.342 3.021 1.00 56.81 105 HIS A CA 1
ATOM 806 C C . HIS A 1 105 ? -27.940 -34.577 4.364 1.00 56.81 105 HIS A C 1
ATOM 808 O O . HIS A 1 105 ? -26.792 -35.007 4.368 1.00 56.81 105 HIS A O 1
ATOM 814 N N . ALA A 1 106 ? -28.627 -34.394 5.499 1.00 56.09 106 ALA A N 1
ATOM 815 C CA . ALA A 1 106 ? -28.063 -34.682 6.825 1.00 56.09 106 ALA A CA 1
ATOM 816 C C . ALA A 1 106 ? -27.893 -36.189 7.115 1.00 56.09 106 ALA A C 1
ATOM 818 O O . ALA A 1 106 ? -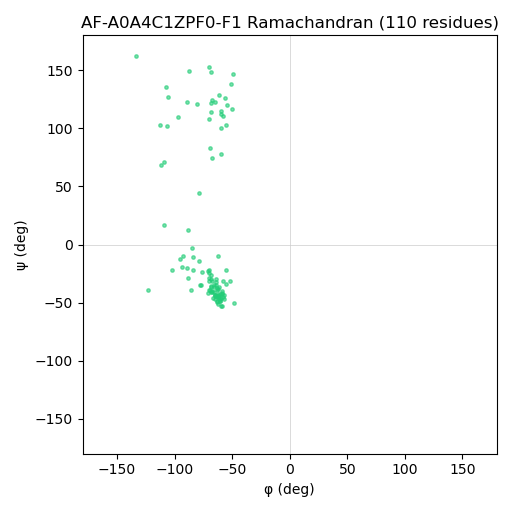27.108 -36.578 7.977 1.00 56.09 106 ALA A O 1
ATOM 819 N N . ARG A 1 107 ? -28.645 -37.053 6.419 1.00 57.12 107 ARG A N 1
ATOM 820 C CA . ARG A 1 107 ? -28.553 -38.517 6.564 1.00 57.12 107 ARG A CA 1
ATOM 821 C C . ARG A 1 107 ? -27.499 -39.131 5.642 1.00 57.12 107 ARG A C 1
ATOM 823 O O . ARG A 1 107 ? -26.908 -40.138 6.010 1.00 57.12 107 ARG A O 1
ATOM 830 N N . ALA A 1 108 ? -27.228 -38.508 4.494 1.00 53.75 108 ALA A N 1
ATOM 831 C CA . ALA A 1 108 ? -26.190 -38.948 3.562 1.00 53.75 108 ALA A CA 1
ATOM 832 C C . ALA A 1 108 ? -24.758 -38.722 4.090 1.00 53.75 108 ALA A C 1
ATOM 834 O O . ALA A 1 108 ? -23.845 -39.437 3.696 1.00 53.75 108 ALA A O 1
ATOM 835 N N . SER A 1 109 ? -24.554 -37.771 5.008 1.00 55.91 109 SER A N 1
ATOM 836 C CA . SER A 1 109 ? -23.236 -37.461 5.582 1.00 55.91 109 SER A CA 1
ATOM 837 C C . SER A 1 109 ? -22.820 -38.341 6.772 1.00 55.91 109 SER A C 1
ATOM 839 O O . SER A 1 10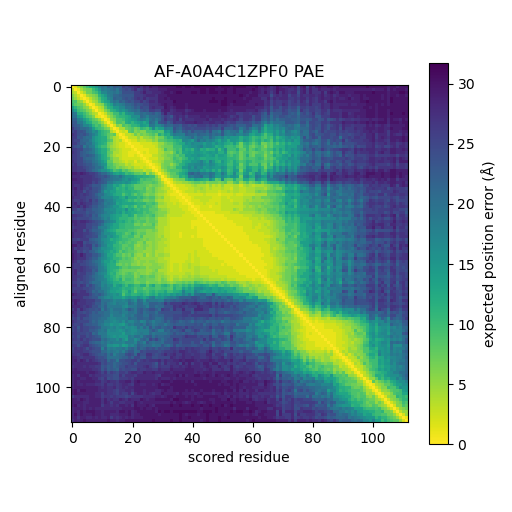9 ? -21.716 -38.169 7.276 1.00 55.91 109 SER A O 1
ATOM 841 N N . ASN A 1 110 ? -23.677 -39.263 7.233 1.00 51.47 110 ASN A N 1
ATOM 842 C CA . ASN A 1 110 ? -23.428 -40.122 8.406 1.00 51.47 110 ASN A CA 1
ATOM 843 C C . ASN A 1 110 ? -23.173 -41.601 8.057 1.00 51.47 110 ASN A C 1
ATOM 845 O O . ASN A 1 110 ? -23.250 -42.456 8.935 1.00 51.47 110 ASN A O 1
ATOM 849 N N . VAL A 1 111 ? -22.867 -41.916 6.796 1.00 49.09 111 VAL A N 1
ATOM 850 C CA . VAL A 1 111 ? -22.402 -43.254 6.404 1.00 49.09 111 VAL A CA 1
ATOM 851 C C . VAL A 1 111 ? -20.907 -43.171 6.111 1.00 49.09 111 VAL A C 1
ATOM 853 O O . VAL A 1 111 ? -20.500 -42.687 5.056 1.00 49.09 111 VAL A O 1
ATOM 856 N N . LYS A 1 112 ? -20.097 -43.622 7.069 1.00 43.44 112 LYS A N 1
ATOM 857 C CA . LYS A 1 112 ? -18.712 -44.044 6.867 1.00 43.44 112 LYS A CA 1
ATOM 858 C C . LYS A 1 112 ? -18.498 -45.358 7.600 1.00 43.44 112 LYS A C 1
ATOM 860 O O . LYS A 1 112 ? -19.038 -45.474 8.721 1.00 43.44 112 LYS A O 1
#

Organism: Eumeta variegata (NCBI:txid151549)

Secondary structure (DSSP, 8-state):
-------------HHHHHHHHHHHHHHHHSSTTGGGS-SS--SHHHHHHHHHHHHHHHHHHHHHH-----TT--PPPPPHHHHHHHHHHHHHHHHHT--HHHHHHHHHTT--